Protein AF-A0A9D8BRU7-F1 (afdb_monomer)

Foldseek 3Di:
DDDDDDADPQDGPPDDDDDDPVVVVVVGDPPSDPDDDDDDPPPPPDFDDDPPPDDRPPDDDD

Mean predicted aligned error: 10.11 Å

pLDDT: mean 78.19, std 16.94, range [43.38, 97.0]

Radius of gyration: 16.09 Å; Cα contacts (8 Å, |Δi|>4): 16; chains: 1; bounding box: 28×36×40 Å

Secondary structure (DSSP, 8-state):
--PPPPPPSSS-SS----S-HHHHHTTSPTT--S--------SSS-----SSSS--------

Structure (mmCIF, N/CA/C/O backbone):
data_AF-A0A9D8BRU7-F1
#
_entry.id   AF-A0A9D8BRU7-F1
#
loop_
_atom_site.group_PDB
_atom_site.id
_atom_site.type_symbol
_atom_site.label_atom_id
_atom_site.label_alt_id
_atom_site.label_comp_id
_atom_site.label_asym_id
_atom_site.label_entity_id
_atom_site.label_seq_id
_atom_site.pdbx_PDB_ins_code
_atom_site.Cartn_x
_atom_site.Cartn_y
_atom_site.Cartn_z
_atom_site.occupancy
_atom_site.B_iso_or_equiv
_atom_site.auth_seq_id
_atom_site.auth_comp_id
_atom_site.auth_asym_id
_atom_site.auth_atom_id
_atom_site.pdbx_PDB_model_num
ATOM 1 N N . MET A 1 1 ? 0.922 -25.169 17.636 1.00 49.38 1 MET A N 1
ATOM 2 C CA . MET A 1 1 ? -0.388 -24.542 17.909 1.00 49.38 1 MET A CA 1
ATOM 3 C C . MET A 1 1 ? -0.600 -23.428 16.898 1.00 49.38 1 MET A C 1
ATOM 5 O O . MET A 1 1 ? 0.193 -22.497 16.873 1.00 49.38 1 MET A O 1
ATOM 9 N N . THR A 1 2 ? -1.589 -23.545 16.016 1.00 58.94 2 THR A N 1
ATOM 10 C CA . THR A 1 2 ? -1.857 -22.545 14.972 1.00 58.94 2 THR A CA 1
ATOM 11 C C . THR A 1 2 ? -2.628 -21.385 15.596 1.00 58.94 2 THR A C 1
ATOM 13 O O . THR A 1 2 ? -3.747 -21.575 16.066 1.00 58.94 2 THR A O 1
ATOM 16 N N . ARG A 1 3 ? -2.033 -20.190 15.664 1.00 66.75 3 ARG A N 1
ATOM 17 C CA . ARG A 1 3 ? -2.736 -18.987 16.129 1.00 66.75 3 ARG A CA 1
ATOM 18 C C . ARG A 1 3 ? -3.847 -18.676 15.124 1.00 66.75 3 ARG A C 1
ATOM 20 O O . ARG A 1 3 ? -3.558 -18.477 13.947 1.00 66.75 3 ARG A O 1
ATOM 27 N N . ALA A 1 4 ? -5.102 -18.659 15.571 1.00 68.38 4 ALA A N 1
ATOM 28 C CA . ALA A 1 4 ? -6.209 -18.214 14.733 1.00 68.38 4 ALA A CA 1
ATOM 29 C C . ALA A 1 4 ? -5.928 -16.777 14.266 1.00 68.38 4 ALA A C 1
ATOM 31 O O . ALA A 1 4 ? -5.604 -15.909 15.081 1.00 68.38 4 ALA A O 1
ATOM 32 N N . ALA A 1 5 ? -5.989 -16.539 12.954 1.00 69.69 5 ALA A N 1
ATOM 33 C CA . ALA A 1 5 ? -5.814 -15.201 12.404 1.00 69.69 5 ALA A CA 1
ATOM 34 C C . ALA A 1 5 ? -6.935 -14.302 12.941 1.00 69.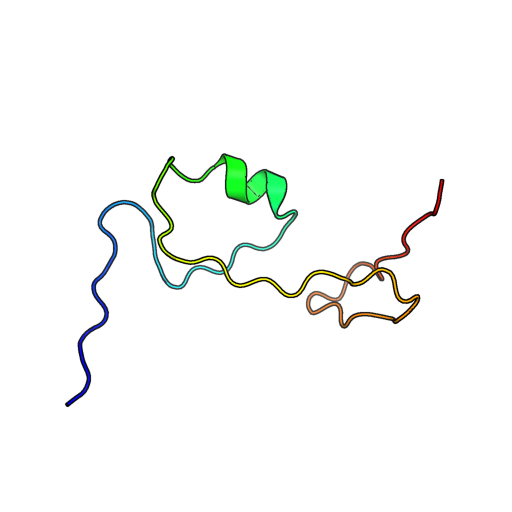69 5 ALA A C 1
ATOM 36 O O . ALA A 1 5 ? -8.113 -14.636 12.813 1.00 69.69 5 ALA A O 1
ATOM 37 N N . LYS A 1 6 ? -6.569 -13.181 13.569 1.00 73.81 6 LYS A N 1
ATOM 38 C CA . LYS A 1 6 ? -7.533 -12.187 14.039 1.00 73.81 6 LYS A CA 1
ATOM 39 C C . LYS A 1 6 ? -8.189 -11.561 12.807 1.00 73.81 6 LYS A C 1
ATOM 41 O O . LYS A 1 6 ? -7.491 -10.962 11.995 1.00 73.81 6 LYS A O 1
ATOM 46 N N . LEU A 1 7 ? -9.500 -11.735 12.655 1.00 79.06 7 LEU A N 1
ATOM 47 C CA . LEU A 1 7 ? -10.263 -11.025 11.630 1.00 79.06 7 LEU A CA 1
ATOM 48 C C . LEU A 1 7 ? -10.234 -9.526 11.947 1.00 79.06 7 LEU A C 1
ATOM 50 O O . LEU A 1 7 ? -10.309 -9.135 13.117 1.00 79.06 7 LEU A O 1
ATOM 54 N N . SER A 1 8 ? -10.088 -8.697 10.917 1.00 84.12 8 SER A N 1
ATOM 55 C CA . SER A 1 8 ? -10.193 -7.247 11.074 1.00 84.12 8 SER A CA 1
ATOM 56 C C . SER A 1 8 ? -11.659 -6.859 11.260 1.00 84.12 8 SER A C 1
ATOM 58 O O . SER A 1 8 ? -12.545 -7.433 10.635 1.00 84.12 8 SER A O 1
ATOM 60 N N . ALA A 1 9 ? -11.907 -5.899 12.152 1.00 85.56 9 ALA A N 1
ATOM 61 C CA . ALA A 1 9 ? -13.232 -5.317 12.367 1.00 85.56 9 ALA A CA 1
ATOM 62 C C . ALA A 1 9 ? -13.504 -4.114 11.444 1.00 85.56 9 ALA A C 1
ATOM 64 O O . ALA A 1 9 ? -14.610 -3.583 11.454 1.00 85.56 9 ALA A O 1
ATOM 65 N N . VAL A 1 10 ? -12.488 -3.659 10.701 1.00 88.25 10 VAL A N 1
ATOM 66 C CA . VAL A 1 10 ? -12.524 -2.413 9.916 1.00 88.25 10 VAL A CA 1
ATOM 67 C C . VAL A 1 10 ? -12.609 -2.692 8.416 1.00 88.25 10 VAL A C 1
ATOM 69 O O . VAL A 1 10 ? -13.295 -1.973 7.700 1.00 88.25 10 VAL A O 1
ATOM 72 N N . VAL A 1 11 ? -11.925 -3.734 7.937 1.00 91.44 11 VAL A N 1
ATOM 73 C CA . VAL A 1 11 ? -11.868 -4.107 6.515 1.00 91.44 11 VAL A CA 1
ATOM 74 C C . VAL A 1 11 ? -11.864 -5.622 6.356 1.00 91.44 11 VAL A C 1
ATOM 76 O O . VAL A 1 11 ? -11.355 -6.337 7.221 1.00 91.44 11 VAL A O 1
ATOM 79 N N . ASP A 1 12 ? -12.372 -6.117 5.230 1.00 90.56 12 ASP A N 1
ATOM 80 C CA . ASP A 1 12 ? -12.242 -7.530 4.885 1.00 90.56 12 ASP A CA 1
ATOM 81 C C . ASP A 1 12 ? -10.768 -7.907 4.675 1.00 90.56 12 ASP A C 1
ATOM 83 O O . ASP A 1 12 ? -9.965 -7.149 4.129 1.00 90.56 12 ASP A O 1
ATOM 87 N N . THR A 1 13 ? -10.400 -9.109 5.120 1.00 90.31 13 THR A N 1
ATOM 88 C CA . THR A 1 13 ? -9.031 -9.639 5.004 1.00 90.31 13 THR A CA 1
ATOM 89 C C . THR A 1 13 ? -8.997 -10.808 4.028 1.00 90.31 13 THR A C 1
ATOM 91 O O . THR A 1 13 ? -10.015 -11.460 3.809 1.00 90.31 13 THR A O 1
ATOM 94 N N . ARG A 1 14 ? -7.815 -11.110 3.469 1.00 89.94 14 ARG A N 1
ATOM 95 C CA . ARG A 1 14 ? -7.628 -12.162 2.443 1.00 89.94 14 ARG A CA 1
ATOM 96 C C . ARG A 1 14 ? -8.374 -11.869 1.133 1.00 89.94 14 ARG A C 1
ATOM 98 O O . ARG A 1 14 ? -8.821 -12.786 0.452 1.00 89.94 14 ARG A O 1
ATOM 105 N N . VAL A 1 15 ? -8.489 -10.589 0.793 1.00 92.00 15 VAL A N 1
ATOM 106 C CA . VAL A 1 15 ? -9.105 -10.107 -0.445 1.00 92.00 15 VAL A CA 1
ATOM 107 C C . VAL A 1 15 ? -8.012 -9.791 -1.462 1.00 92.00 15 VAL A C 1
ATOM 109 O O . VAL A 1 15 ? -6.978 -9.227 -1.103 1.00 92.00 15 VAL A O 1
ATOM 112 N N . ILE A 1 16 ? -8.245 -10.146 -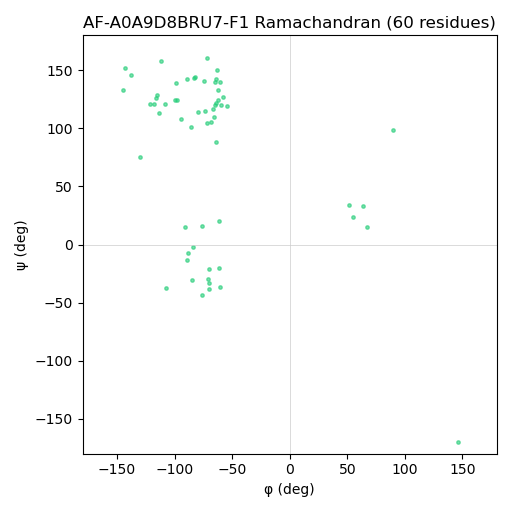2.726 1.00 92.69 16 ILE A N 1
ATOM 113 C CA . ILE A 1 16 ? -7.412 -9.737 -3.861 1.00 92.69 16 ILE A CA 1
ATOM 114 C C . ILE A 1 16 ? -8.211 -8.713 -4.663 1.00 92.69 16 ILE A C 1
ATOM 116 O O . ILE A 1 16 ? -9.302 -9.014 -5.144 1.00 92.69 16 ILE A O 1
ATOM 120 N N . TYR A 1 17 ? -7.662 -7.510 -4.805 1.00 91.44 17 TYR A N 1
ATOM 121 C CA . TYR A 1 17 ? -8.220 -6.466 -5.657 1.00 91.44 17 TYR A CA 1
ATOM 122 C C . TYR A 1 17 ? -7.460 -6.444 -6.985 1.00 91.44 17 TYR A C 1
ATOM 124 O O . TYR A 1 17 ? -6.241 -6.291 -6.991 1.00 91.44 17 TYR A O 1
ATOM 132 N N . CYS A 1 18 ? -8.170 -6.570 -8.107 1.00 90.69 18 CYS A N 1
ATOM 133 C CA . CYS A 1 18 ? -7.586 -6.436 -9.443 1.00 90.69 18 CYS A CA 1
ATOM 134 C C . CYS A 1 18 ? -7.829 -5.014 -9.976 1.00 90.69 18 CYS A C 1
ATOM 136 O O . CYS A 1 18 ? -8.978 -4.571 -10.037 1.00 90.69 18 CYS A O 1
ATOM 138 N N . GLY A 1 19 ? -6.767 -4.297 -10.352 1.00 88.81 19 GLY A N 1
ATOM 139 C CA . GLY A 1 19 ? -6.835 -2.948 -10.931 1.00 88.81 19 GLY A CA 1
ATOM 140 C C . GLY A 1 19 ? -5.655 -2.058 -10.530 1.00 88.81 19 GLY A C 1
ATOM 141 O O . GLY A 1 19 ? -4.692 -2.533 -9.931 1.00 88.81 19 GLY A O 1
ATOM 142 N N . ASP A 1 20 ? -5.753 -0.763 -10.844 1.00 90.50 20 ASP A N 1
ATOM 143 C CA . ASP A 1 20 ? -4.773 0.249 -10.430 1.00 90.50 20 ASP A CA 1
ATOM 144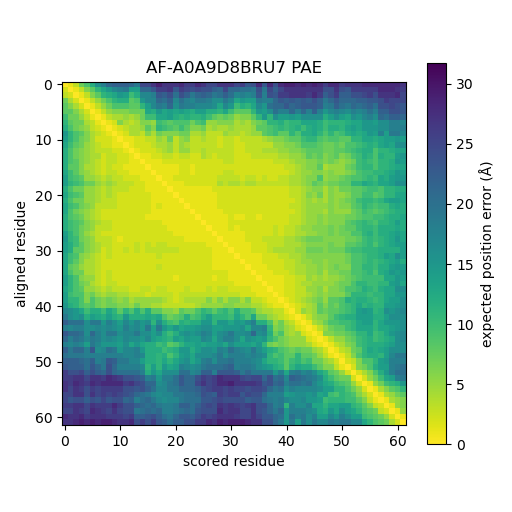 C C . ASP A 1 20 ? -4.715 0.378 -8.899 1.00 90.50 20 ASP A C 1
ATOM 146 O O . ASP A 1 20 ? -5.746 0.462 -8.223 1.00 90.50 20 ASP A O 1
ATOM 150 N N . ASN A 1 21 ? -3.503 0.390 -8.337 1.00 93.38 21 ASN A N 1
ATOM 151 C CA . ASN A 1 21 ? -3.332 0.376 -6.887 1.00 93.38 21 ASN A CA 1
ATOM 152 C C . ASN A 1 21 ? -3.768 1.689 -6.215 1.00 93.38 21 ASN A C 1
ATOM 154 O O . ASN A 1 21 ? -4.312 1.635 -5.110 1.00 93.38 21 ASN A O 1
ATOM 158 N N . LEU A 1 22 ? -3.612 2.848 -6.861 1.00 95.19 22 LEU A N 1
ATOM 159 C CA . LEU A 1 22 ? -3.964 4.138 -6.269 1.00 95.19 22 LEU A CA 1
ATOM 160 C C . LEU A 1 22 ? -5.477 4.261 -6.141 1.00 95.19 22 LEU A C 1
ATOM 162 O O . LEU A 1 22 ? -5.978 4.761 -5.132 1.00 95.19 22 LEU A O 1
ATOM 166 N N . ASP A 1 23 ? -6.214 3.771 -7.131 1.00 96.00 23 ASP A N 1
ATOM 167 C CA . ASP A 1 23 ? -7.673 3.798 -7.098 1.00 96.00 23 ASP A CA 1
ATOM 168 C C . ASP A 1 23 ? -8.265 2.828 -6.074 1.00 96.00 23 ASP A C 1
ATOM 170 O O . ASP A 1 23 ? -9.325 3.115 -5.514 1.00 96.00 23 ASP A O 1
ATOM 174 N N . GLN A 1 24 ? -7.596 1.710 -5.779 1.00 95.06 24 GLN A N 1
ATOM 175 C CA . GLN A 1 24 ? -8.022 0.828 -4.687 1.00 95.06 24 GLN A CA 1
ATOM 176 C C . GLN A 1 24 ? -7.655 1.396 -3.314 1.00 95.06 24 GLN A C 1
ATOM 178 O O . GLN A 1 24 ? -8.501 1.401 -2.421 1.00 95.06 24 GLN A O 1
ATOM 183 N N . LEU A 1 25 ? -6.440 1.929 -3.146 1.00 95.44 25 LEU A N 1
ATOM 184 C CA . LEU A 1 25 ? -5.990 2.487 -1.867 1.00 95.44 25 LEU A CA 1
ATOM 185 C C . LEU A 1 25 ? -6.871 3.656 -1.399 1.00 95.44 25 LEU A C 1
ATOM 187 O O . LEU A 1 25 ? -7.176 3.735 -0.213 1.00 95.44 25 LEU A O 1
ATOM 191 N N . LYS A 1 26 ? -7.368 4.501 -2.314 1.00 97.00 26 LYS A N 1
ATOM 192 C CA . LYS A 1 26 ? -8.305 5.602 -1.996 1.00 97.00 26 LYS A CA 1
ATOM 193 C C . LYS A 1 26 ? -9.646 5.148 -1.402 1.00 97.00 26 LYS A C 1
ATOM 195 O O . LYS A 1 26 ? -10.358 5.970 -0.835 1.00 97.00 26 LYS A O 1
ATOM 200 N N . LYS A 1 27 ? -10.038 3.883 -1.584 1.00 95.31 27 LYS A N 1
ATOM 201 C CA . LYS A 1 27 ? -11.312 3.340 -1.074 1.00 95.31 27 LYS A CA 1
ATOM 202 C C . LYS A 1 27 ? -11.182 2.772 0.339 1.00 95.31 27 LYS A C 1
ATOM 204 O O . LYS A 1 27 ? -12.200 2.461 0.955 1.00 95.31 27 LYS A O 1
ATOM 209 N N . LEU A 1 28 ? -9.956 2.583 0.827 1.00 95.19 28 LEU A N 1
ATOM 210 C CA . LEU A 1 28 ? -9.703 2.026 2.149 1.00 95.19 28 LEU A CA 1
ATOM 211 C C . LEU A 1 28 ? -9.810 3.117 3.225 1.00 95.19 28 LEU A C 1
ATOM 213 O O . LEU A 1 28 ? -9.406 4.251 2.975 1.00 95.19 28 LEU A O 1
ATOM 217 N N . PRO A 1 29 ? -10.319 2.793 4.427 1.00 96.19 29 PRO A N 1
ATOM 218 C CA . PRO A 1 29 ? -10.319 3.729 5.545 1.00 96.19 29 PRO A CA 1
ATOM 219 C C . PRO A 1 29 ? -8.903 4.104 5.994 1.00 96.19 29 PRO A C 1
ATOM 221 O O . PRO A 1 29 ? -7.981 3.284 5.952 1.00 96.19 29 PRO A O 1
ATOM 224 N N . ASP A 1 30 ? -8.750 5.312 6.526 1.00 96.06 30 ASP A N 1
ATOM 225 C CA . ASP A 1 30 ? -7.486 5.764 7.104 1.00 96.06 30 ASP A CA 1
ATOM 226 C C . ASP A 1 30 ? -7.047 4.870 8.276 1.00 96.06 30 ASP A C 1
ATOM 228 O O . ASP A 1 30 ? -7.856 4.440 9.102 1.00 96.06 30 ASP A O 1
ATOM 232 N N . GLY A 1 31 ? -5.743 4.584 8.359 1.00 94.31 31 GLY A N 1
ATOM 233 C CA . GLY A 1 31 ? -5.151 3.826 9.468 1.00 94.31 31 GLY A CA 1
ATOM 234 C C . GLY A 1 31 ? -5.570 2.352 9.556 1.00 94.31 31 GLY A C 1
ATOM 235 O O . GLY A 1 31 ? -5.349 1.729 10.590 1.00 94.31 31 GLY A O 1
ATOM 236 N N . CYS A 1 32 ? -6.168 1.775 8.506 1.00 94.50 32 CYS A N 1
ATOM 237 C CA . CYS A 1 32 ? -6.629 0.380 8.521 1.00 94.50 32 CYS A CA 1
ATOM 238 C C . CYS A 1 32 ? -5.548 -0.670 8.188 1.00 94.50 32 CYS A C 1
ATOM 240 O O . CYS A 1 32 ? -5.840 -1.867 8.206 1.00 94.50 32 CYS A O 1
ATOM 242 N N . VAL A 1 33 ? -4.317 -0.243 7.880 1.00 93.94 33 VAL A N 1
ATOM 243 C CA . VAL A 1 33 ? -3.204 -1.113 7.473 1.00 93.94 33 VAL A CA 1
ATOM 244 C C . VAL A 1 33 ? -2.020 -0.945 8.423 1.00 93.94 33 VAL A C 1
ATOM 246 O O . VAL A 1 33 ? -1.456 0.140 8.526 1.00 93.94 33 VAL A O 1
ATOM 249 N N . ASP A 1 34 ? -1.611 -2.040 9.068 1.00 94.31 34 ASP A N 1
ATOM 250 C CA . ASP A 1 34 ? -0.468 -2.057 9.993 1.00 94.31 34 ASP A CA 1
ATOM 251 C C . ASP A 1 34 ? 0.889 -2.247 9.285 1.00 94.31 34 ASP A C 1
ATOM 253 O O . ASP A 1 34 ? 1.920 -1.786 9.772 1.00 94.31 34 ASP A O 1
ATOM 257 N N . LEU A 1 35 ? 0.912 -2.962 8.151 1.00 94.75 35 LEU A N 1
ATOM 258 C CA . LEU A 1 35 ? 2.129 -3.300 7.406 1.00 94.75 35 LEU A CA 1
ATOM 259 C C . LEU A 1 35 ? 1.861 -3.300 5.902 1.00 94.75 35 LEU A C 1
ATOM 261 O O . LEU A 1 35 ? 0.916 -3.930 5.430 1.00 94.75 35 LEU A O 1
ATOM 265 N N . ILE A 1 36 ? 2.753 -2.654 5.154 1.00 95.06 36 ILE A N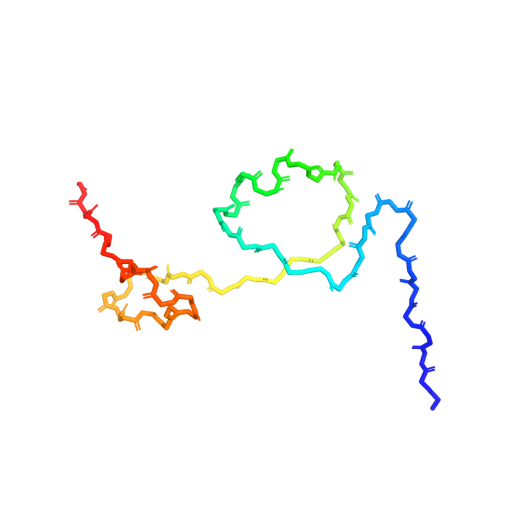 1
ATOM 266 C CA . ILE A 1 36 ? 2.760 -2.651 3.692 1.00 95.06 36 ILE A CA 1
ATOM 267 C C . ILE A 1 36 ? 4.051 -3.325 3.224 1.00 95.06 36 ILE A C 1
ATOM 269 O O . ILE A 1 36 ? 5.143 -2.925 3.621 1.00 95.06 36 ILE A O 1
ATOM 273 N N . TYR A 1 37 ? 3.918 -4.338 2.368 1.00 95.00 37 TYR A N 1
ATOM 274 C CA . TYR A 1 37 ? 5.026 -4.929 1.620 1.00 95.00 37 TYR A CA 1
ATOM 275 C C . TYR A 1 37 ? 4.793 -4.681 0.132 1.00 95.00 37 TYR A C 1
ATOM 277 O O . TYR A 1 37 ? 3.707 -4.966 -0.371 1.00 95.00 37 TYR A O 1
ATOM 285 N N . ILE A 1 38 ? 5.795 -4.135 -0.555 1.00 92.19 38 ILE A N 1
ATOM 286 C CA . ILE A 1 38 ? 5.733 -3.839 -1.987 1.00 92.19 38 ILE A CA 1
ATOM 287 C C . ILE A 1 38 ? 7.040 -4.231 -2.669 1.00 92.19 38 ILE A C 1
ATOM 289 O O . ILE A 1 38 ? 8.117 -4.067 -2.098 1.00 92.19 38 ILE A O 1
ATOM 293 N N . ASP A 1 39 ? 6.915 -4.691 -3.910 1.00 86.44 39 ASP A N 1
ATOM 294 C CA . ASP A 1 39 ? 8.019 -4.930 -4.838 1.00 86.44 39 ASP A CA 1
ATOM 295 C C . ASP A 1 39 ? 7.680 -4.259 -6.184 1.00 86.44 39 ASP A C 1
ATOM 297 O O . ASP A 1 39 ? 7.175 -4.911 -7.100 1.00 86.44 39 ASP A O 1
ATOM 301 N N . PRO A 1 40 ? 7.790 -2.918 -6.280 1.00 85.19 40 PRO A N 1
AT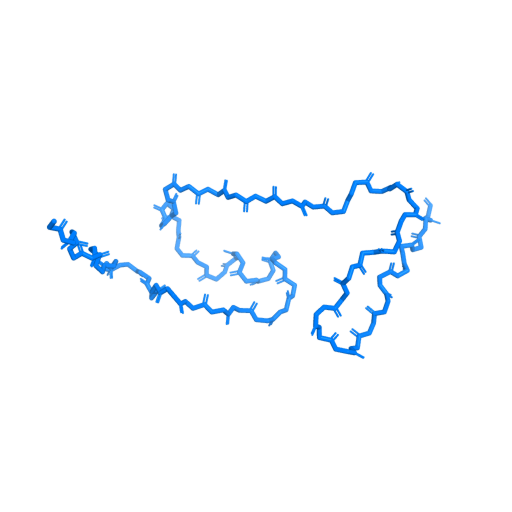OM 302 C CA . PRO A 1 40 ? 7.382 -2.188 -7.475 1.00 85.19 40 PRO A CA 1
ATOM 303 C C . PRO A 1 40 ? 8.358 -2.428 -8.640 1.00 85.19 40 PRO A C 1
ATOM 305 O O . PRO A 1 40 ? 9.526 -2.757 -8.420 1.00 85.19 40 PRO A O 1
ATOM 308 N N . PRO A 1 41 ? 7.948 -2.177 -9.896 1.00 80.69 41 PRO A N 1
ATOM 309 C CA . PRO A 1 41 ? 8.870 -2.232 -11.020 1.00 80.69 41 PRO A CA 1
ATOM 310 C C . PRO A 1 41 ? 10.012 -1.219 -10.835 1.00 80.69 41 PRO A C 1
ATOM 312 O O . PRO A 1 41 ? 9.811 -0.007 -10.788 1.00 80.69 41 PRO A O 1
ATOM 315 N N . PHE A 1 42 ? 11.249 -1.714 -10.787 1.00 80.50 42 PHE A N 1
ATOM 316 C CA . PHE A 1 42 ? 12.472 -0.927 -10.567 1.00 80.50 42 PHE A CA 1
ATOM 317 C C . PHE A 1 42 ? 12.947 -0.129 -11.7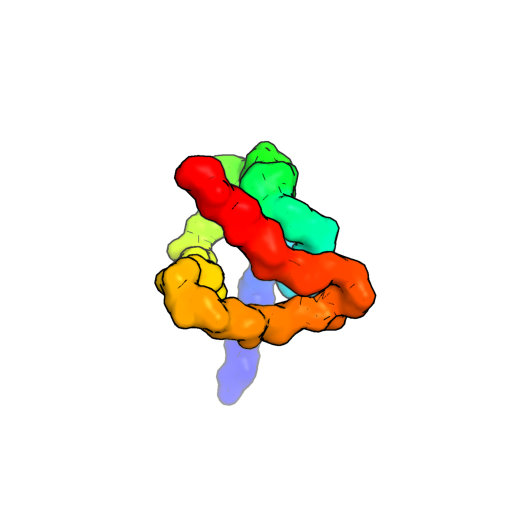94 1.00 80.50 42 PHE A C 1
ATOM 319 O O . PHE A 1 42 ? 14.104 0.282 -11.847 1.00 80.50 42 PHE A O 1
ATOM 326 N N . ASN A 1 43 ? 12.098 0.057 -12.811 1.00 69.00 43 ASN A N 1
ATOM 327 C CA . ASN A 1 43 ? 12.430 0.779 -14.048 1.00 69.00 43 ASN A CA 1
ATOM 328 C C . ASN A 1 43 ? 13.725 0.280 -14.731 1.00 69.00 43 ASN A C 1
ATOM 330 O O . ASN A 1 43 ? 14.488 1.043 -15.313 1.00 69.00 43 ASN A O 1
ATOM 334 N N . SER A 1 44 ? 13.992 -1.023 -14.628 1.00 75.62 44 SER A N 1
ATOM 335 C CA . SER A 1 44 ? 15.253 -1.643 -15.058 1.00 75.62 44 SER A CA 1
ATOM 336 C C . SER A 1 44 ? 15.238 -2.146 -16.506 1.00 75.62 44 SER A C 1
ATOM 338 O O . SER A 1 44 ? 16.093 -2.938 -16.892 1.00 75.62 44 SER A O 1
ATOM 340 N N . ASN A 1 45 ? 14.249 -1.717 -17.297 1.00 67.31 45 ASN A N 1
ATOM 341 C CA . ASN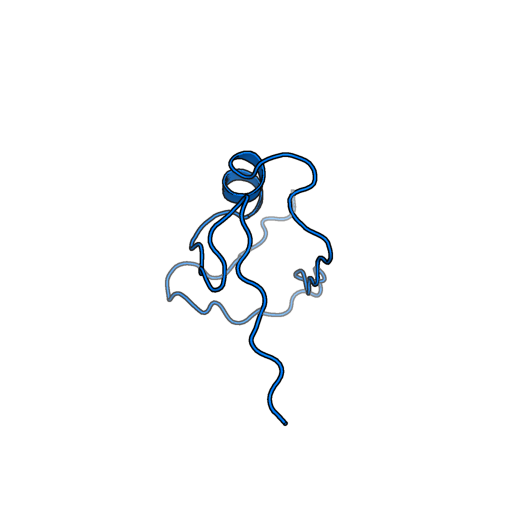 A 1 45 ? 13.976 -2.219 -18.648 1.00 67.31 45 ASN A CA 1
ATOM 342 C C . ASN A 1 45 ? 13.776 -3.750 -18.714 1.00 67.31 45 ASN A C 1
ATOM 344 O O . ASN A 1 45 ? 13.995 -4.379 -19.747 1.00 67.31 45 ASN A O 1
ATOM 348 N N . ARG A 1 46 ? 13.389 -4.356 -17.583 1.00 70.94 46 ARG A N 1
ATOM 349 C CA . ARG A 1 46 ? 13.012 -5.766 -17.475 1.00 70.94 46 ARG A CA 1
ATOM 350 C C . ARG A 1 46 ? 11.521 -5.912 -17.746 1.00 70.94 46 ARG A C 1
ATOM 352 O O . ARG A 1 46 ? 10.732 -5.088 -17.295 1.00 70.94 46 ARG A O 1
ATOM 359 N N . ASN A 1 47 ? 11.153 -6.988 -18.432 1.00 65.31 47 ASN A N 1
ATOM 360 C CA . ASN A 1 47 ? 9.762 -7.408 -18.529 1.00 65.31 47 ASN A CA 1
ATOM 361 C C . ASN A 1 47 ? 9.360 -8.017 -17.183 1.00 65.31 47 ASN A C 1
ATOM 363 O O . ASN A 1 47 ? 9.931 -9.028 -16.773 1.00 65.31 47 ASN A O 1
ATOM 367 N N . TYR A 1 48 ? 8.422 -7.379 -16.490 1.00 68.38 48 TYR A N 1
ATOM 368 C CA . TYR A 1 48 ? 7.813 -7.926 -15.281 1.00 68.38 48 TYR A CA 1
ATOM 369 C C . TYR A 1 48 ? 6.683 -8.877 -15.678 1.00 68.38 48 TYR A C 1
ATOM 371 O O . TYR A 1 48 ? 5.996 -8.649 -16.675 1.00 68.38 48 TYR A O 1
ATOM 379 N N . GLU A 1 49 ? 6.520 -9.968 -14.931 1.00 66.25 49 GLU A N 1
ATOM 380 C CA . GLU A 1 49 ? 5.436 -10.917 -15.179 1.00 66.25 49 GLU A CA 1
ATOM 381 C C . GLU A 1 49 ? 4.087 -10.234 -14.940 1.00 66.25 49 GLU A C 1
ATOM 383 O O . GLU A 1 49 ? 3.805 -9.727 -13.855 1.00 66.25 49 GLU A O 1
ATOM 388 N N . VAL A 1 50 ? 3.247 -10.225 -15.972 1.00 62.03 50 VAL A N 1
ATOM 389 C CA . VAL A 1 50 ? 1.876 -9.727 -15.888 1.00 62.03 50 VAL A CA 1
ATOM 390 C C .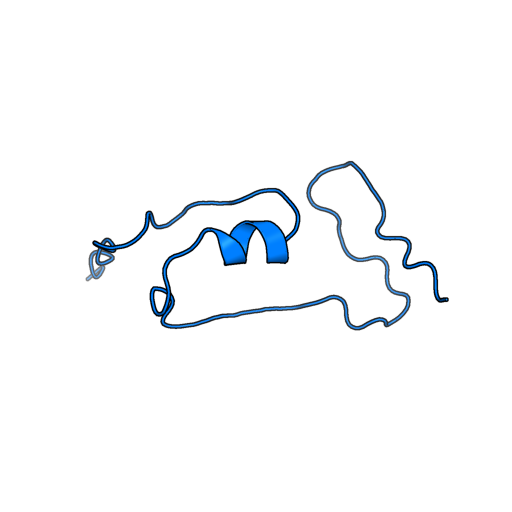 VAL A 1 50 ? 0.980 -10.932 -15.617 1.00 62.03 50 VAL A C 1
ATOM 392 O O . VAL A 1 50 ? 0.789 -11.784 -16.481 1.00 62.03 50 VAL A O 1
ATOM 395 N N . PHE A 1 51 ? 0.459 -11.034 -14.393 1.00 60.91 51 PHE A N 1
ATOM 396 C CA . PHE A 1 51 ? -0.338 -12.186 -13.943 1.00 60.91 51 PHE A CA 1
ATOM 397 C C . PHE A 1 51 ? -1.727 -12.274 -14.594 1.00 60.91 51 PHE A C 1
ATOM 399 O O . PHE A 1 51 ? -2.327 -13.346 -14.639 1.00 60.91 51 PHE A O 1
ATOM 406 N N . TRP A 1 52 ? -2.239 -11.159 -15.115 1.00 60.94 52 TRP A N 1
ATOM 407 C CA . TRP A 1 52 ? -3.527 -11.074 -15.797 1.00 60.94 52 TRP A CA 1
ATOM 408 C C . TRP A 1 52 ? -3.235 -10.743 -17.255 1.00 60.94 52 TRP A C 1
ATOM 410 O O . TRP A 1 52 ? -2.687 -9.684 -17.518 1.00 60.94 52 TRP A O 1
ATOM 420 N N . GLY A 1 53 ? -3.522 -11.662 -18.181 1.00 49.44 53 GLY A N 1
ATOM 421 C CA . GLY A 1 53 ? -3.006 -11.701 -19.562 1.00 49.44 53 GLY A CA 1
ATOM 422 C C . GLY A 1 53 ? -3.328 -10.529 -20.503 1.00 49.44 53 GLY A C 1
ATOM 423 O O . GLY A 1 53 ? -3.229 -10.697 -21.715 1.00 49.44 53 GLY A O 1
ATOM 424 N N . GLU A 1 54 ? -3.682 -9.358 -19.985 1.00 54.72 54 GLU A N 1
ATOM 425 C CA . GLU A 1 54 ? -3.842 -8.133 -20.749 1.00 54.72 54 GLU A CA 1
ATOM 426 C C . GLU A 1 54 ? -2.834 -7.084 -20.267 1.00 54.72 54 GLU A C 1
ATOM 428 O O . GLU A 1 54 ? -2.876 -6.620 -19.130 1.00 54.72 54 GLU A O 1
ATOM 433 N N . THR A 1 55 ? -1.989 -6.646 -21.203 1.00 49.72 55 THR A N 1
ATOM 434 C CA . THR A 1 55 ? -1.078 -5.490 -21.125 1.00 49.72 55 THR A CA 1
ATOM 435 C C . THR A 1 55 ? 0.312 -5.791 -20.566 1.00 49.72 55 THR A C 1
ATOM 437 O O . THR A 1 55 ? 0.558 -5.776 -19.367 1.00 49.72 55 THR A O 1
ATOM 440 N N . ILE A 1 56 ? 1.269 -5.972 -21.481 1.00 53.41 56 ILE A N 1
ATOM 441 C CA . ILE A 1 56 ? 2.683 -5.693 -21.209 1.00 53.41 56 ILE A CA 1
ATOM 442 C C . ILE A 1 56 ? 2.751 -4.240 -20.7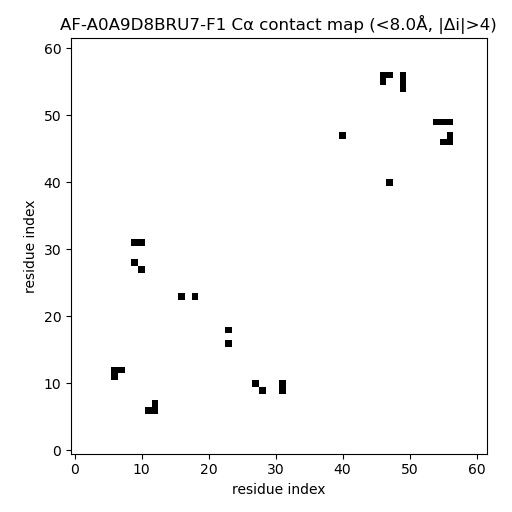21 1.00 53.41 56 ILE A C 1
ATOM 444 O O . ILE A 1 56 ? 2.356 -3.342 -21.467 1.00 53.41 56 ILE A O 1
ATOM 448 N N . GLU A 1 57 ? 3.229 -3.993 -19.499 1.00 55.38 57 GLU A N 1
ATOM 449 C CA . GLU A 1 57 ? 3.538 -2.633 -19.041 1.00 55.38 57 GLU A CA 1
ATOM 450 C C . GLU A 1 57 ? 4.675 -2.057 -19.902 1.00 55.38 57 GLU A C 1
ATOM 452 O O . GLU A 1 57 ? 5.859 -2.174 -19.586 1.00 55.38 57 GLU A O 1
ATOM 457 N N . VAL A 1 58 ? 4.328 -1.429 -21.027 1.00 52.19 58 VAL A N 1
ATOM 458 C CA . VAL A 1 58 ? 5.254 -0.597 -21.793 1.00 52.19 58 VAL A CA 1
ATOM 459 C C . VAL A 1 58 ? 5.213 0.789 -21.174 1.00 52.19 58 VAL A C 1
ATOM 461 O O . VAL A 1 58 ? 4.295 1.574 -21.411 1.00 52.19 58 VAL A O 1
ATOM 464 N N . ARG A 1 59 ? 6.215 1.103 -20.355 1.00 55.16 59 ARG A N 1
ATOM 465 C CA . ARG A 1 59 ? 6.379 2.457 -19.835 1.00 55.16 59 ARG A CA 1
ATOM 466 C C . ARG A 1 59 ? 6.856 3.360 -20.973 1.00 55.16 59 ARG A C 1
ATOM 468 O O . ARG A 1 59 ? 8.015 3.293 -21.375 1.00 55.16 59 ARG A O 1
ATOM 475 N N . VAL A 1 60 ? 5.962 4.194 -21.506 1.00 43.62 60 VAL A N 1
ATOM 476 C CA . VAL A 1 60 ? 6.344 5.302 -22.391 1.00 43.62 60 VAL A CA 1
ATOM 477 C C . VAL A 1 60 ? 7.095 6.310 -21.528 1.00 43.62 60 VAL A C 1
ATOM 479 O O . VAL A 1 60 ? 6.511 6.984 -20.682 1.00 43.62 60 VAL A O 1
ATOM 482 N N . ILE A 1 61 ? 8.411 6.344 -21.695 1.00 49.84 61 ILE A N 1
ATOM 483 C CA . ILE A 1 61 ? 9.265 7.415 -21.184 1.00 49.84 61 ILE A CA 1
ATOM 484 C C . ILE A 1 61 ? 8.878 8.687 -21.943 1.00 49.84 61 ILE A C 1
ATOM 486 O O . ILE A 1 61 ? 9.095 8.770 -23.152 1.00 49.84 61 ILE A O 1
ATOM 490 N N . GLY A 1 62 ? 8.232 9.618 -21.240 1.00 43.38 62 GLY A N 1
ATOM 491 C CA . GLY A 1 62 ? 8.160 11.024 -21.635 1.00 43.38 62 GLY A CA 1
ATOM 492 C C . GLY A 1 62 ? 9.424 11.756 -21.218 1.00 43.38 62 GLY A C 1
ATOM 493 O O . GLY A 1 62 ? 9.990 11.374 -20.166 1.00 43.38 62 GLY A O 1
#

Sequence (62 aa):
MTRAAKLSAVVDTRVIYCGDNLDQLKKLPDGCVDLIYIDPPFNSNRNYEVFWGETIEVRVIG

Solvent-accessible surface area (backbone atoms only — not comparable to full-atom values): 4902 Å² total; per-residue (Å²): 133,85,78,78,79,80,77,62,92,86,53,89,73,97,73,85,83,89,75,64,65,68,72,54,57,74,72,53,68,86,88,75,69,94,77,87,86,84,85,73,88,81,81,76,88,66,88,73,91,60,92,57,96,70,70,82,86,75,80,79,82,124